Protein AF-A0A168QVB4-F1 (afdb_monomer)

Radius of gyration: 25.8 Å; Cα contacts (8 Å, |Δi|>4): 93; chains: 1; bounding box: 52×53×74 Å

pLDDT: mean 81.12, std 13.79, range [48.06, 94.88]

Structure (mmCIF, N/CA/C/O backbone):
data_AF-A0A168QVB4-F1
#
_entry.id   AF-A0A168QVB4-F1
#
loop_
_atom_site.group_PDB
_atom_site.id
_atom_site.type_symbol
_atom_site.label_atom_id
_atom_site.label_alt_id
_atom_site.label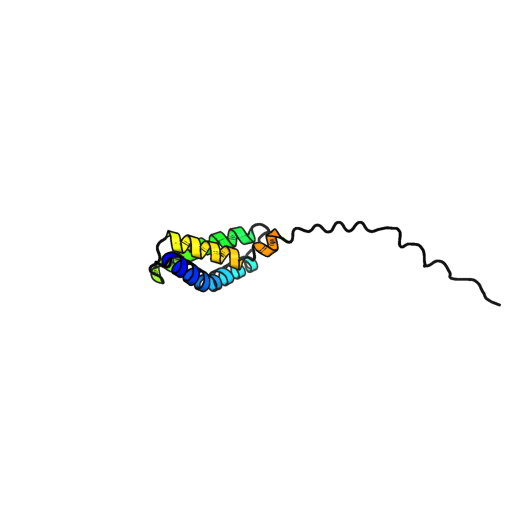_comp_id
_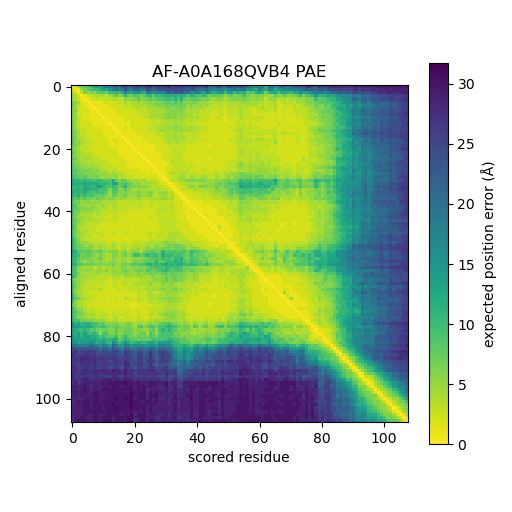atom_site.label_asym_id
_atom_site.label_entity_id
_atom_site.label_seq_id
_atom_site.pdbx_PDB_ins_code
_atom_site.Cartn_x
_atom_site.Cartn_y
_atom_si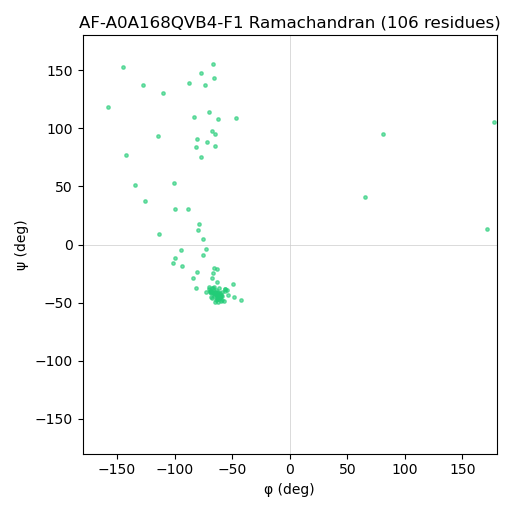te.Cartn_z
_atom_site.occupancy
_atom_site.B_iso_or_equiv
_atom_site.auth_seq_id
_atom_site.auth_comp_id
_atom_site.auth_asym_id
_atom_site.auth_atom_id
_atom_site.pdbx_PDB_model_num
ATOM 1 N N . MET A 1 1 ? -23.317 8.779 13.308 1.00 49.66 1 MET A N 1
ATOM 2 C CA . MET A 1 1 ? -22.243 7.794 13.546 1.00 49.66 1 MET A CA 1
ATOM 3 C C . MET A 1 1 ? -21.269 7.934 12.392 1.00 49.66 1 MET A C 1
ATOM 5 O O . MET A 1 1 ? -21.678 7.743 11.257 1.00 49.66 1 MET A O 1
ATOM 9 N N . VAL A 1 2 ? -20.055 8.419 12.649 1.00 57.84 2 VAL A N 1
ATOM 10 C CA . VAL A 1 2 ? -19.004 8.516 11.622 1.00 57.84 2 VAL A CA 1
ATOM 11 C C . VAL A 1 2 ? -18.492 7.098 11.370 1.00 57.84 2 VAL A C 1
ATOM 13 O O . VAL A 1 2 ? -18.352 6.343 12.329 1.00 57.84 2 VAL A O 1
ATOM 16 N N . ASN A 1 3 ? -18.272 6.720 10.110 1.00 77.06 3 ASN A N 1
ATOM 17 C CA . ASN A 1 3 ? -17.864 5.367 9.716 1.00 77.06 3 ASN A CA 1
ATOM 18 C C . ASN A 1 3 ? -16.463 5.034 10.268 1.00 77.06 3 ASN A C 1
ATOM 20 O O . ASN A 1 3 ? -15.470 5.226 9.569 1.00 77.06 3 ASN A O 1
ATOM 24 N N . GLN A 1 4 ? -16.382 4.561 11.516 1.00 82.44 4 GLN A N 1
ATOM 25 C CA . GLN A 1 4 ? -15.122 4.220 12.192 1.00 82.44 4 GLN A CA 1
ATOM 26 C C . GLN A 1 4 ? -14.285 3.246 11.357 1.00 82.44 4 GLN A C 1
ATOM 28 O O . GLN A 1 4 ? -13.120 3.525 11.100 1.00 82.44 4 GLN A O 1
ATOM 33 N N . ASN A 1 5 ? -14.919 2.224 10.779 1.00 83.31 5 ASN A N 1
ATOM 34 C CA . ASN A 1 5 ? -14.252 1.241 9.926 1.00 83.31 5 ASN A CA 1
ATOM 35 C C . ASN A 1 5 ? -13.519 1.879 8.732 1.00 83.31 5 ASN A C 1
ATOM 37 O O . ASN A 1 5 ? -12.431 1.445 8.370 1.00 83.31 5 ASN A O 1
ATOM 41 N N . LEU A 1 6 ? -14.079 2.929 8.112 1.00 86.94 6 LEU A N 1
ATOM 42 C CA . LEU A 1 6 ? -13.411 3.610 6.994 1.00 86.94 6 LEU A CA 1
ATOM 43 C C . LEU A 1 6 ? -12.186 4.398 7.461 1.00 86.94 6 LEU A C 1
ATOM 45 O O . LEU A 1 6 ? -11.168 4.408 6.770 1.00 86.94 6 LEU A O 1
ATOM 49 N N . ASN A 1 7 ? -12.268 5.034 8.630 1.00 89.25 7 ASN A N 1
ATOM 50 C CA . ASN A 1 7 ? -11.131 5.748 9.207 1.00 89.25 7 ASN A CA 1
ATOM 51 C C . ASN A 1 7 ? -9.986 4.786 9.535 1.00 89.25 7 ASN A C 1
ATOM 53 O O . ASN A 1 7 ? -8.825 5.113 9.278 1.00 89.25 7 ASN A O 1
ATOM 57 N N . ASP A 1 8 ? -10.305 3.594 10.034 1.00 88.50 8 ASP A N 1
ATOM 58 C CA . ASP A 1 8 ? -9.298 2.590 10.358 1.00 88.50 8 ASP A CA 1
ATOM 59 C C . ASP A 1 8 ? -8.642 2.025 9.089 1.00 88.50 8 ASP A C 1
ATOM 61 O O . ASP A 1 8 ? -7.416 1.911 9.026 1.00 88.50 8 ASP A O 1
ATOM 65 N N . VAL A 1 9 ? -9.426 1.777 8.030 1.00 90.50 9 VAL A N 1
ATOM 66 C CA . VAL A 1 9 ? -8.911 1.372 6.707 1.00 90.50 9 VAL A CA 1
ATOM 67 C C . VAL A 1 9 ? -7.956 2.415 6.132 1.00 90.50 9 VAL A C 1
ATOM 69 O O . VAL A 1 9 ? -6.875 2.058 5.664 1.00 90.50 9 VAL A O 1
ATOM 72 N N . LEU A 1 10 ? -8.325 3.700 6.159 1.00 91.56 10 LEU A N 1
ATOM 73 C CA . LEU A 1 10 ? -7.482 4.774 5.619 1.00 91.56 10 LEU A CA 1
ATOM 74 C C . LEU A 1 10 ? -6.205 4.971 6.445 1.00 91.56 10 LEU A C 1
ATOM 76 O O . LEU A 1 10 ? -5.123 5.162 5.879 1.00 91.56 10 LEU A O 1
ATOM 80 N N . SER A 1 11 ? -6.316 4.899 7.772 1.00 90.88 11 SER A N 1
ATOM 81 C CA . SER A 1 11 ? -5.169 5.011 8.680 1.00 90.88 11 SER A CA 1
ATOM 82 C C . SER A 1 11 ? -4.192 3.856 8.4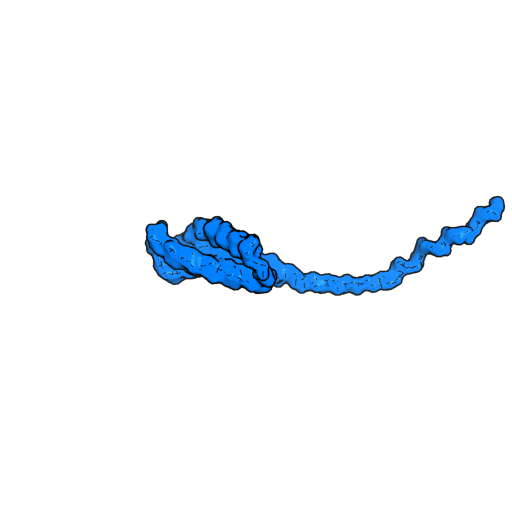58 1.00 90.88 11 SER A C 1
ATOM 84 O O . SER A 1 11 ? -2.987 4.072 8.307 1.00 90.88 11 SER A O 1
ATOM 86 N N . PHE A 1 12 ? -4.717 2.635 8.333 1.00 91.12 12 PHE A N 1
ATOM 87 C CA . PHE A 1 12 ? -3.930 1.449 8.018 1.00 91.12 12 PHE A CA 1
ATOM 88 C C . PHE A 1 12 ? -3.278 1.534 6.638 1.00 91.12 12 PHE A C 1
ATOM 90 O O . PHE A 1 12 ? -2.081 1.287 6.522 1.00 91.12 12 PHE A O 1
ATOM 97 N N . ALA A 1 13 ? -4.020 1.940 5.604 1.00 92.75 13 ALA A N 1
ATOM 98 C CA . ALA A 1 13 ? -3.489 2.097 4.251 1.00 92.75 13 ALA A CA 1
ATOM 99 C C . ALA A 1 13 ? -2.325 3.098 4.206 1.00 92.75 13 ALA A C 1
ATOM 101 O O . ALA A 1 13 ? -1.313 2.844 3.555 1.00 92.75 13 ALA A O 1
ATOM 102 N N . THR A 1 14 ? -2.439 4.210 4.939 1.00 91.62 14 THR A N 1
ATOM 103 C CA . THR A 1 14 ? -1.389 5.236 5.017 1.00 91.62 14 THR A CA 1
ATOM 104 C C . THR A 1 14 ? -0.112 4.668 5.629 1.00 91.62 14 THR A C 1
ATOM 106 O O . THR A 1 14 ? 0.956 4.789 5.029 1.00 91.62 14 THR A O 1
ATOM 109 N N . LEU A 1 15 ? -0.221 3.986 6.773 1.00 91.19 15 LEU A N 1
ATOM 110 C CA . LEU A 1 15 ? 0.910 3.318 7.419 1.00 91.19 15 LEU A CA 1
ATOM 111 C C . LEU A 1 15 ? 1.528 2.251 6.504 1.00 91.19 15 LEU A C 1
ATOM 113 O O . LEU A 1 15 ? 2.743 2.220 6.309 1.00 91.19 15 LEU A O 1
ATOM 117 N N . LEU A 1 16 ? 0.690 1.390 5.920 1.00 92.00 16 LEU A N 1
ATOM 118 C CA . LEU A 1 16 ? 1.128 0.268 5.097 1.00 92.00 16 LEU A CA 1
ATOM 119 C C . LEU A 1 16 ? 1.779 0.734 3.784 1.00 92.00 16 LEU A C 1
ATOM 121 O O . LEU A 1 16 ? 2.669 0.054 3.277 1.00 92.00 16 LEU A O 1
ATOM 125 N N . SER A 1 17 ? 1.390 1.898 3.250 1.00 92.94 17 SER A N 1
ATOM 126 C CA . SER A 1 17 ? 1.878 2.419 1.964 1.00 92.94 17 SER A CA 1
ATOM 127 C C . SER A 1 17 ? 3.402 2.500 1.873 1.00 92.94 17 SER A C 1
ATOM 129 O O . SER A 1 17 ? 3.968 2.130 0.846 1.00 92.94 17 SER A O 1
ATOM 131 N N . VAL A 1 18 ? 4.080 2.900 2.955 1.00 92.69 18 VAL A N 1
ATOM 132 C CA . VAL A 1 18 ? 5.546 3.014 2.998 1.00 92.69 18 VAL A CA 1
ATOM 133 C C . VAL A 1 18 ? 6.196 1.636 2.860 1.00 92.69 18 VAL A C 1
ATOM 135 O O . VAL A 1 18 ? 7.139 1.466 2.086 1.00 92.69 18 VAL A O 1
ATOM 138 N N . PHE A 1 19 ? 5.652 0.631 3.550 1.00 93.12 19 PHE A N 1
ATOM 139 C CA . PHE A 1 19 ? 6.133 -0.749 3.476 1.00 93.12 19 PHE A CA 1
ATOM 140 C C . PHE A 1 19 ? 5.869 -1.361 2.103 1.00 93.12 19 PHE A C 1
ATOM 142 O O . PHE A 1 19 ? 6.767 -1.951 1.503 1.00 93.12 19 PHE A O 1
ATOM 149 N N . VAL A 1 20 ? 4.655 -1.185 1.575 1.00 93.88 20 VAL A N 1
ATOM 150 C CA . VAL A 1 20 ? 4.292 -1.694 0.250 1.00 93.88 20 VAL A CA 1
ATOM 151 C C . VAL A 1 20 ? 5.178 -1.063 -0.817 1.00 93.88 20 VAL A C 1
ATOM 153 O O . VAL A 1 20 ? 5.710 -1.776 -1.663 1.00 93.88 20 VAL A O 1
ATOM 156 N N . MET A 1 21 ? 5.409 0.249 -0.748 1.00 94.06 21 MET A N 1
ATOM 157 C CA . MET A 1 21 ? 6.284 0.948 -1.682 1.00 94.06 21 MET A CA 1
ATOM 158 C C . MET A 1 21 ? 7.724 0.428 -1.618 1.00 94.06 21 MET A C 1
ATOM 160 O O . MET A 1 21 ? 8.308 0.166 -2.668 1.00 94.06 21 MET A O 1
ATOM 164 N N . ALA A 1 22 ? 8.272 0.201 -0.421 1.00 94.88 22 ALA A N 1
ATOM 165 C CA . ALA A 1 22 ? 9.608 -0.368 -0.257 1.00 94.88 22 ALA A CA 1
ATOM 166 C C . ALA A 1 22 ? 9.722 -1.772 -0.879 1.00 94.88 22 ALA A C 1
ATOM 168 O O . ALA A 1 22 ? 10.663 -2.049 -1.623 1.00 94.88 22 ALA A O 1
ATOM 169 N N . VAL A 1 23 ? 8.738 -2.646 -0.641 1.00 94.00 23 VAL A N 1
ATOM 170 C CA . VAL A 1 23 ? 8.738 -4.007 -1.202 1.00 94.00 23 VAL A CA 1
ATOM 171 C C . VAL A 1 23 ? 8.539 -3.985 -2.717 1.00 94.00 23 VAL A C 1
ATOM 173 O O . VAL A 1 23 ? 9.245 -4.685 -3.435 1.00 94.00 23 VAL A O 1
ATOM 176 N N . VAL A 1 24 ? 7.638 -3.149 -3.236 1.00 92.00 24 VAL A N 1
ATOM 177 C CA . VAL A 1 24 ? 7.438 -2.976 -4.685 1.00 92.00 24 VAL A CA 1
ATOM 178 C C . VAL A 1 24 ? 8.721 -2.494 -5.359 1.00 92.00 24 VAL A C 1
ATOM 180 O O . VAL A 1 24 ? 9.092 -3.003 -6.417 1.00 92.00 24 VAL A O 1
ATOM 183 N N . GLN A 1 25 ? 9.418 -1.529 -4.757 1.00 92.62 25 GLN A N 1
ATOM 184 C CA . GLN A 1 25 ? 10.704 -1.052 -5.260 1.00 92.62 25 GLN A CA 1
ATOM 185 C C . GLN A 1 25 ? 11.753 -2.163 -5.248 1.00 92.62 25 GLN A C 1
ATOM 187 O O . GLN A 1 25 ? 12.417 -2.356 -6.266 1.00 92.62 25 GLN A O 1
ATOM 192 N N . LEU A 1 26 ? 11.843 -2.932 -4.158 1.00 93.88 26 LEU A N 1
ATOM 193 C CA . LEU A 1 26 ? 12.736 -4.085 -4.052 1.00 93.88 26 LEU A CA 1
ATOM 194 C C . LEU A 1 26 ? 12.468 -5.105 -5.166 1.00 93.88 26 LEU A C 1
ATOM 196 O O . LEU A 1 26 ? 13.380 -5.497 -5.886 1.00 93.88 26 LEU A O 1
ATOM 200 N N . VAL A 1 27 ? 11.208 -5.478 -5.381 1.00 92.00 27 VAL A N 1
ATOM 201 C CA . VAL A 1 27 ? 10.842 -6.425 -6.441 1.00 92.00 27 VAL A CA 1
ATOM 202 C C . VAL A 1 27 ? 11.256 -5.891 -7.816 1.00 92.00 27 VAL A C 1
ATOM 204 O O . VAL A 1 27 ? 11.855 -6.622 -8.598 1.00 92.00 27 VAL A O 1
ATOM 207 N N . LYS A 1 28 ? 11.015 -4.608 -8.105 1.00 87.88 28 LYS A N 1
ATOM 208 C CA . LYS A 1 28 ? 11.382 -3.998 -9.395 1.00 87.88 28 LYS A CA 1
ATOM 209 C C . LYS A 1 28 ? 12.888 -3.989 -9.665 1.00 87.88 28 LYS A C 1
ATOM 211 O O . LYS A 1 28 ? 13.270 -4.042 -10.830 1.00 87.88 28 LYS A O 1
ATOM 216 N N . ILE A 1 29 ? 13.725 -3.871 -8.631 1.00 90.06 29 ILE A N 1
ATOM 217 C CA . ILE A 1 29 ? 15.187 -3.900 -8.799 1.00 90.06 29 ILE A CA 1
ATOM 218 C C . ILE A 1 29 ? 15.734 -5.328 -8.851 1.00 90.06 29 ILE A C 1
ATOM 220 O O . ILE A 1 29 ? 16.755 -5.562 -9.490 1.00 90.06 29 ILE A O 1
ATOM 224 N N . THR A 1 30 ? 15.070 -6.285 -8.196 1.00 93.06 30 THR A N 1
ATOM 225 C CA . THR A 1 30 ? 15.511 -7.684 -8.156 1.00 93.06 30 THR A CA 1
ATOM 226 C C . THR A 1 30 ? 15.108 -8.453 -9.410 1.00 93.06 30 THR A C 1
ATOM 228 O O . THR A 1 30 ? 15.874 -9.292 -9.880 1.00 93.06 30 THR A O 1
ATOM 231 N N . ILE A 1 31 ? 13.920 -8.190 -9.962 1.00 91.12 31 ILE A N 1
ATOM 232 C CA . ILE A 1 31 ? 13.391 -8.912 -11.121 1.00 91.12 31 ILE A CA 1
ATOM 233 C C . ILE A 1 31 ? 12.946 -7.963 -12.235 1.00 91.12 31 ILE A C 1
ATOM 235 O O . ILE A 1 31 ? 12.286 -6.951 -12.008 1.00 91.12 31 ILE A O 1
ATOM 239 N N . ASN A 1 32 ? 13.280 -8.322 -13.476 1.00 85.88 32 ASN A N 1
ATOM 240 C CA . ASN A 1 32 ? 12.993 -7.504 -14.651 1.00 85.88 32 ASN A CA 1
ATOM 241 C C . ASN A 1 32 ? 11.531 -7.703 -15.102 1.00 85.88 32 ASN A C 1
ATOM 243 O O . ASN A 1 32 ? 11.236 -8.535 -15.960 1.00 85.88 32 ASN A O 1
ATOM 247 N N . LEU A 1 33 ? 10.601 -6.974 -14.477 1.00 83.25 33 LEU A N 1
ATOM 248 C CA . LEU A 1 33 ? 9.162 -7.087 -14.739 1.00 83.25 33 LEU A CA 1
ATOM 249 C C . LEU A 1 33 ? 8.696 -6.173 -15.888 1.00 83.25 33 LEU A C 1
ATOM 251 O O . LEU A 1 33 ? 9.077 -4.999 -15.941 1.00 83.25 33 LEU A O 1
ATOM 255 N N . PRO A 1 34 ? 7.808 -6.650 -16.780 1.00 82.38 34 PRO A N 1
ATOM 256 C CA . PRO A 1 34 ? 7.193 -5.803 -17.789 1.00 82.38 34 PRO A CA 1
ATOM 257 C C . PRO A 1 34 ? 6.277 -4.751 -17.146 1.00 82.38 34 PRO A C 1
ATOM 259 O O . PRO A 1 34 ? 5.580 -4.987 -16.160 1.00 82.38 34 PRO A O 1
ATOM 262 N N . LYS A 1 35 ? 6.268 -3.551 -17.732 1.00 78.81 35 LYS A N 1
ATOM 263 C CA . LYS A 1 35 ? 5.677 -2.336 -17.138 1.00 78.81 35 LYS A CA 1
ATOM 264 C C . LYS A 1 35 ? 4.160 -2.417 -16.907 1.00 78.81 35 LYS A C 1
ATOM 266 O O . LYS A 1 35 ? 3.622 -1.674 -16.098 1.00 78.81 35 LYS A O 1
ATOM 271 N N . ASN A 1 36 ? 3.481 -3.320 -17.610 1.00 82.19 36 ASN A N 1
ATOM 272 C CA . ASN A 1 36 ? 2.036 -3.537 -17.550 1.00 82.19 36 ASN A CA 1
ATOM 273 C C . ASN A 1 36 ? 1.580 -4.386 -16.350 1.00 82.19 36 ASN A C 1
ATOM 275 O O . ASN A 1 36 ? 0.431 -4.251 -15.942 1.00 82.19 36 ASN A O 1
ATOM 279 N N . ILE A 1 37 ? 2.448 -5.230 -15.776 1.00 87.25 37 ILE A N 1
ATOM 280 C CA . ILE A 1 37 ? 2.098 -6.081 -14.624 1.00 87.25 37 ILE A CA 1
ATOM 281 C C . ILE A 1 37 ? 2.570 -5.513 -13.286 1.00 87.25 37 ILE A C 1
ATOM 283 O O . ILE A 1 37 ? 2.128 -5.986 -12.244 1.00 87.25 37 ILE A O 1
ATOM 287 N N . ILE A 1 38 ? 3.421 -4.479 -13.301 1.00 87.81 38 ILE A N 1
ATOM 288 C CA . ILE A 1 38 ? 3.889 -3.785 -12.088 1.00 87.81 38 ILE A CA 1
ATOM 289 C C . ILE A 1 38 ? 2.731 -3.423 -11.142 1.00 87.81 38 ILE A C 1
ATOM 291 O O . ILE A 1 38 ? 2.854 -3.698 -9.948 1.00 87.81 38 ILE A O 1
ATOM 295 N N . PRO A 1 39 ? 1.595 -2.877 -11.616 1.00 88.81 39 PRO A N 1
ATOM 296 C CA . PRO A 1 39 ? 0.514 -2.527 -10.708 1.00 88.81 39 PRO A CA 1
ATOM 297 C C . PRO A 1 39 ? -0.202 -3.739 -10.114 1.00 88.81 39 PRO A C 1
ATOM 299 O O . PRO A 1 39 ? -0.552 -3.729 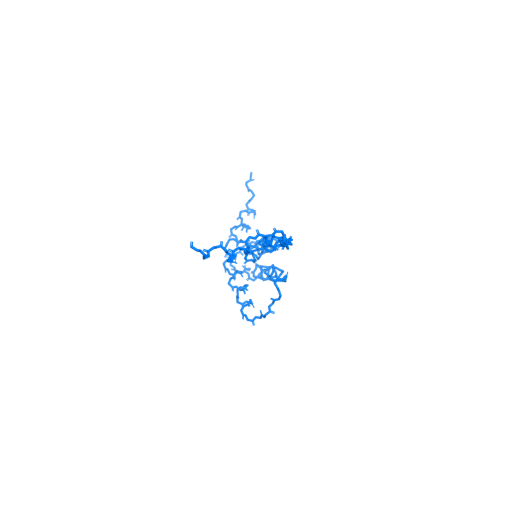-8.938 1.00 88.81 39 PRO A O 1
ATOM 302 N N . LEU A 1 40 ? -0.366 -4.812 -10.895 1.00 90.75 40 LEU A N 1
ATOM 303 C CA . LEU A 1 40 ? -0.946 -6.062 -10.404 1.00 90.75 40 LEU A CA 1
ATOM 304 C C . LEU A 1 40 ? -0.072 -6.678 -9.303 1.00 90.75 40 LEU A C 1
ATOM 306 O O . LEU A 1 40 ? -0.580 -7.126 -8.277 1.00 90.75 40 LEU A O 1
ATOM 310 N N . VAL A 1 41 ? 1.248 -6.643 -9.494 1.00 90.94 41 VAL A N 1
ATOM 311 C CA . VAL A 1 41 ? 2.223 -7.073 -8.486 1.00 90.94 41 VAL A CA 1
ATOM 312 C C . VAL A 1 41 ? 2.122 -6.203 -7.229 1.00 90.94 41 VAL A C 1
ATOM 314 O O . VAL A 1 41 ? 2.128 -6.740 -6.126 1.00 90.94 41 VAL A O 1
ATOM 317 N N . GLY A 1 42 ? 1.943 -4.886 -7.370 1.00 91.50 42 GLY A N 1
ATOM 318 C CA . GLY A 1 42 ? 1.717 -3.990 -6.232 1.00 91.50 42 GLY A CA 1
ATOM 319 C C . GLY A 1 42 ? 0.468 -4.321 -5.423 1.00 91.50 42 GLY A C 1
ATOM 320 O O . GLY A 1 42 ? 0.532 -4.333 -4.197 1.00 91.50 42 GLY A O 1
ATOM 321 N N . VAL A 1 43 ? -0.646 -4.649 -6.084 1.00 93.00 43 VAL A N 1
ATOM 322 C CA . VAL A 1 43 ? -1.879 -5.088 -5.407 1.00 93.00 43 VAL A CA 1
ATOM 323 C C . VAL A 1 43 ? -1.659 -6.387 -4.645 1.00 93.00 43 VAL A C 1
ATOM 325 O O 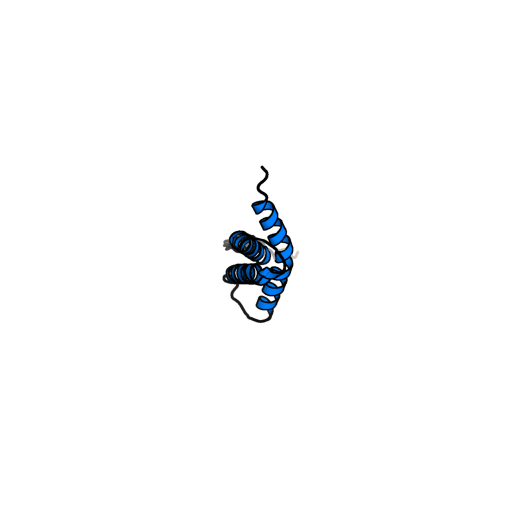. VAL A 1 43 ? -2.044 -6.484 -3.483 1.00 93.00 43 VAL A O 1
ATOM 328 N N . LEU A 1 44 ? -1.019 -7.373 -5.277 1.00 94.69 44 LEU A N 1
ATOM 329 C CA . LEU A 1 44 ? -0.716 -8.654 -4.639 1.00 94.69 44 LEU A CA 1
ATOM 330 C C . LEU A 1 44 ? 0.173 -8.466 -3.408 1.00 94.69 44 LEU A C 1
ATOM 332 O O . LEU A 1 44 ? -0.139 -8.995 -2.345 1.00 94.69 44 LEU A O 1
ATOM 336 N N . ILE A 1 45 ? 1.234 -7.664 -3.524 1.00 94.19 45 ILE A N 1
ATOM 337 C CA . ILE A 1 45 ? 2.107 -7.318 -2.396 1.00 94.19 45 ILE A CA 1
ATOM 338 C C . ILE A 1 45 ? 1.308 -6.605 -1.297 1.00 94.19 45 ILE A C 1
ATOM 340 O O . ILE A 1 45 ? 1.437 -6.955 -0.127 1.00 94.19 45 ILE A O 1
ATOM 344 N N . GLY A 1 46 ? 0.457 -5.646 -1.666 1.00 94.12 46 GLY A N 1
ATOM 345 C CA . GLY A 1 46 ? -0.405 -4.915 -0.740 1.00 94.12 46 GLY A CA 1
ATOM 346 C C . GLY A 1 46 ? -1.361 -5.817 0.040 1.00 94.12 46 GLY A C 1
ATOM 347 O O . GLY A 1 46 ? -1.463 -5.690 1.259 1.00 94.12 46 GLY A O 1
ATOM 348 N N . LEU A 1 47 ? -2.009 -6.775 -0.630 1.00 94.06 47 LEU A N 1
ATOM 349 C CA . LEU A 1 47 ? -2.870 -7.768 0.020 1.00 94.06 47 LEU A CA 1
ATOM 350 C C . LEU A 1 47 ? -2.085 -8.677 0.971 1.00 94.06 47 LEU A C 1
ATOM 352 O O . LEU A 1 47 ? -2.515 -8.897 2.103 1.00 94.06 47 LEU A O 1
ATOM 356 N N . LEU A 1 48 ? -0.947 -9.208 0.517 1.00 94.50 48 LEU A N 1
ATOM 357 C CA . LEU A 1 48 ? -0.125 -10.119 1.313 1.00 94.50 48 LEU A CA 1
ATOM 358 C C . LEU A 1 48 ? 0.402 -9.425 2.571 1.00 94.50 48 LEU A C 1
ATOM 360 O O . LEU A 1 48 ? 0.252 -9.956 3.668 1.00 94.50 48 LEU A O 1
ATOM 364 N N . LEU A 1 49 ? 0.936 -8.209 2.431 1.00 92.94 49 LEU A N 1
ATOM 365 C CA . LEU A 1 49 ? 1.387 -7.412 3.570 1.00 92.94 49 LEU A CA 1
ATOM 366 C C . LEU A 1 49 ? 0.225 -7.026 4.490 1.00 92.94 49 LEU A C 1
ATOM 368 O O . LEU A 1 49 ? 0.360 -7.136 5.705 1.00 92.94 49 LEU A O 1
ATOM 372 N N . GLY A 1 50 ? -0.933 -6.649 3.940 1.00 91.56 50 GLY A N 1
ATOM 373 C CA . GLY A 1 50 ? -2.126 -6.346 4.733 1.00 91.56 50 GLY A CA 1
ATOM 374 C C . GLY A 1 50 ? -2.545 -7.509 5.642 1.00 91.56 50 GLY A C 1
ATOM 375 O O . GLY A 1 50 ? -2.878 -7.298 6.811 1.00 91.56 50 GLY A O 1
ATOM 376 N N . LEU A 1 51 ? -2.458 -8.743 5.136 1.00 90.69 51 LEU A N 1
ATOM 377 C CA . LEU A 1 51 ? -2.712 -9.962 5.909 1.00 90.69 51 LEU A CA 1
ATOM 378 C C . LEU A 1 51 ? -1.585 -10.277 6.906 1.00 90.69 51 LEU A C 1
ATOM 380 O O . LEU A 1 51 ? -1.867 -10.646 8.045 1.00 90.69 51 LEU A O 1
ATOM 384 N N . SER A 1 52 ? -0.316 -10.097 6.524 1.00 89.94 52 SER A N 1
ATOM 385 C CA . SER A 1 52 ? 0.835 -10.337 7.409 1.00 89.94 52 SER A CA 1
ATOM 386 C C . SER A 1 52 ? 0.909 -9.376 8.600 1.00 89.94 52 SER A C 1
ATOM 388 O O . SER A 1 52 ? 1.533 -9.707 9.604 1.00 89.94 52 SER A O 1
ATOM 390 N N . PHE A 1 53 ? 0.243 -8.220 8.536 1.00 85.69 53 PHE A N 1
ATOM 391 C CA . PHE A 1 53 ? 0.158 -7.246 9.632 1.00 85.69 53 PHE A CA 1
ATOM 392 C C . PHE A 1 53 ? -0.876 -7.604 10.721 1.00 85.69 53 PHE A C 1
ATOM 394 O O . PHE A 1 53 ? -1.180 -6.772 11.581 1.00 85.69 53 PHE A O 1
ATOM 401 N N . TYR A 1 54 ? -1.396 -8.841 10.728 1.00 80.88 54 TYR A N 1
ATOM 402 C CA . TYR A 1 54 ? -2.245 -9.385 11.800 1.00 80.88 54 TYR A CA 1
ATOM 403 C C . TYR A 1 54 ? -1.772 -9.049 13.227 1.00 80.88 54 TYR A C 1
ATOM 405 O O . TYR A 1 54 ? -2.590 -8.540 13.985 1.00 80.88 54 TYR A O 1
ATOM 413 N N . PRO A 1 55 ? -0.485 -9.222 13.599 1.00 84.69 55 PRO A N 1
ATOM 414 C CA . PRO A 1 55 ? -0.05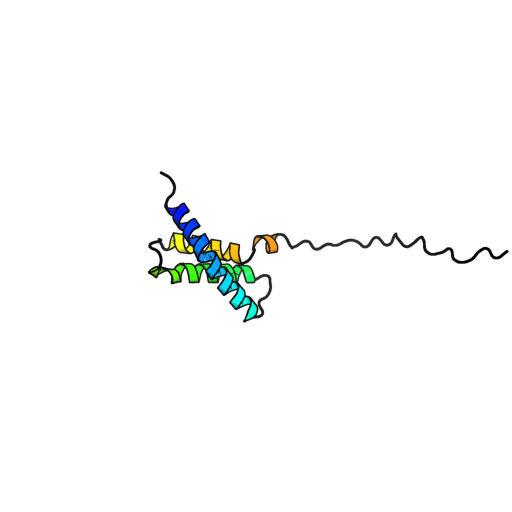0 -8.985 14.977 1.00 84.69 55 PRO A CA 1
ATOM 415 C C . PRO A 1 55 ? 0.073 -7.503 15.369 1.00 84.69 55 PRO A C 1
ATOM 417 O O . PRO A 1 55 ? 0.294 -7.216 16.539 1.00 84.69 55 PRO A O 1
ATOM 420 N N . PHE A 1 56 ? -0.026 -6.560 14.424 1.00 81.62 56 PHE A N 1
ATOM 421 C CA . PHE A 1 56 ? 0.209 -5.131 14.688 1.00 81.62 56 PHE A CA 1
ATOM 422 C C . PHE A 1 56 ? -1.069 -4.302 14.845 1.00 81.62 56 PHE A C 1
ATOM 424 O O . PHE A 1 56 ? -1.002 -3.160 15.287 1.00 81.62 56 PHE A O 1
ATOM 431 N N . THR A 1 57 ? -2.221 -4.824 14.428 1.00 83.31 57 THR A N 1
ATOM 432 C CA . THR A 1 57 ? -3.490 -4.078 14.375 1.00 83.31 57 THR A CA 1
ATOM 433 C C . THR A 1 57 ? -4.653 -5.008 14.704 1.00 83.31 57 THR A C 1
ATOM 435 O O . THR A 1 57 ? -4.554 -6.192 14.413 1.00 83.31 57 THR A O 1
ATOM 438 N N . ASP A 1 58 ? -5.764 -4.491 15.237 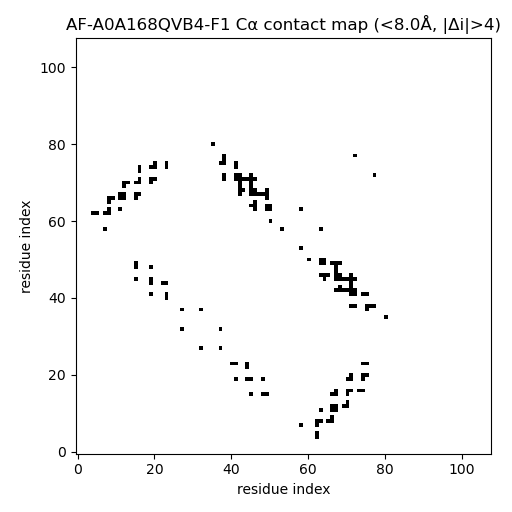1.00 82.44 58 ASP A N 1
ATOM 439 C CA . ASP A 1 58 ? -6.993 -5.257 15.551 1.00 82.44 58 ASP A CA 1
ATOM 440 C C . ASP A 1 58 ? -8.084 -5.110 14.469 1.00 82.44 58 ASP A C 1
ATOM 442 O O . ASP A 1 58 ? -9.283 -5.153 14.731 1.00 82.44 58 ASP A O 1
ATOM 446 N N . LEU A 1 59 ? -7.673 -4.914 13.214 1.00 85.81 59 LEU A N 1
ATOM 447 C CA . LEU A 1 59 ? -8.593 -4.740 12.087 1.00 85.81 59 LEU A CA 1
ATOM 448 C C . LEU A 1 59 ? -9.203 -6.067 11.630 1.00 85.81 59 LEU A C 1
ATOM 450 O O . LEU A 1 59 ? -8.527 -7.106 11.639 1.00 85.81 59 LEU A O 1
ATOM 454 N N . GLN A 1 60 ? -10.442 -6.035 11.137 1.00 87.75 60 GLN A N 1
ATOM 455 C CA . GLN A 1 60 ? -11.048 -7.182 10.471 1.00 87.75 60 GLN A CA 1
ATOM 456 C C . GLN A 1 60 ? -10.331 -7.475 9.151 1.00 87.75 60 GLN A C 1
ATOM 458 O O . GLN A 1 60 ? -9.734 -6.612 8.503 1.00 87.75 60 GLN A O 1
ATOM 463 N N . THR A 1 61 ? -10.418 -8.726 8.703 1.00 86.38 61 THR A N 1
ATOM 464 C CA . THR A 1 61 ? -9.763 -9.186 7.473 1.00 86.38 61 THR A CA 1
ATOM 465 C C . THR A 1 61 ? -10.167 -8.359 6.251 1.00 86.38 61 THR A C 1
ATOM 467 O O . THR A 1 61 ? -9.323 -8.042 5.418 1.00 86.38 61 THR A O 1
ATOM 470 N N . VAL A 1 62 ? -11.439 -7.960 6.162 1.00 88.50 62 VAL A N 1
ATOM 471 C CA . VAL A 1 62 ? -11.964 -7.152 5.051 1.00 88.50 62 VAL A CA 1
ATOM 472 C C . VAL A 1 62 ? -11.272 -5.788 4.985 1.00 88.50 62 VAL A C 1
ATOM 474 O O . VAL A 1 62 ? -10.830 -5.371 3.917 1.00 88.50 62 VAL A O 1
ATOM 477 N N . GLU A 1 63 ? -11.108 -5.119 6.123 1.00 88.94 63 GLU A N 1
ATOM 478 C CA . GLU A 1 63 ? -10.500 -3.787 6.219 1.00 88.94 63 GLU A CA 1
ATOM 479 C C . GLU A 1 63 ? -9.014 -3.819 5.850 1.00 88.94 63 GLU A C 1
ATOM 481 O O . GLU A 1 63 ? -8.521 -2.937 5.148 1.00 88.94 63 GLU A O 1
ATOM 486 N N . ARG A 1 64 ? -8.312 -4.890 6.232 1.00 89.50 64 ARG A N 1
ATOM 487 C CA . ARG A 1 64 ? -6.901 -5.104 5.879 1.00 89.50 64 ARG A CA 1
ATOM 488 C C . ARG A 1 64 ? -6.697 -5.342 4.394 1.00 89.50 64 ARG A C 1
ATOM 490 O O . ARG A 1 64 ? -5.739 -4.828 3.823 1.00 89.50 64 ARG A O 1
ATOM 497 N N . LEU A 1 65 ? -7.581 -6.124 3.776 1.00 92.06 65 LEU A N 1
ATOM 498 C CA . LEU A 1 65 ? -7.527 -6.397 2.342 1.00 92.06 65 LEU A CA 1
ATOM 499 C C . LEU A 1 65 ? -7.786 -5.123 1.539 1.00 92.06 65 LEU A C 1
ATOM 501 O O . LEU A 1 65 ? -7.042 -4.835 0.603 1.00 92.06 65 LEU A O 1
ATOM 505 N N . TRP A 1 66 ? -8.785 -4.330 1.940 1.00 92.31 66 TRP A N 1
ATOM 506 C CA . TRP A 1 66 ? -9.058 -3.038 1.313 1.00 92.31 66 TRP A CA 1
ATOM 507 C C . TRP A 1 66 ? -7.921 -2.044 1.529 1.00 92.31 66 TRP A C 1
ATOM 509 O O . TRP A 1 66 ? -7.426 -1.474 0.560 1.00 92.31 66 TRP A O 1
ATOM 519 N N . GLY A 1 67 ? -7.455 -1.871 2.766 1.00 92.69 67 GLY A N 1
ATOM 520 C CA . GLY A 1 67 ? -6.359 -0.953 3.071 1.00 92.69 67 GLY A CA 1
ATOM 521 C C . GLY A 1 67 ? -5.058 -1.349 2.370 1.00 92.69 67 GLY A C 1
ATOM 522 O O . GLY A 1 67 ? -4.385 -0.501 1.788 1.00 92.69 67 GLY A O 1
ATOM 523 N N . GLY A 1 68 ? -4.748 -2.646 2.338 1.00 92.81 68 GLY A N 1
ATOM 524 C CA . GLY A 1 68 ? -3.579 -3.186 1.651 1.00 92.81 68 GLY A CA 1
ATOM 525 C C . GLY A 1 68 ? -3.658 -3.075 0.132 1.00 92.81 68 GLY A C 1
ATOM 526 O O . GLY A 1 68 ? -2.705 -2.628 -0.506 1.00 92.81 68 GLY A O 1
ATOM 527 N N . GLY A 1 69 ? -4.804 -3.413 -0.461 1.00 93.38 69 GLY A N 1
ATOM 528 C CA . GLY A 1 69 ? -5.028 -3.273 -1.899 1.00 93.38 69 GLY A CA 1
ATOM 529 C C . GLY A 1 69 ? -4.925 -1.819 -2.363 1.00 93.38 69 GLY A C 1
ATOM 530 O O . GLY A 1 69 ? -4.237 -1.534 -3.343 1.00 93.38 69 GLY A O 1
ATOM 531 N N . LEU A 1 70 ? -5.534 -0.887 -1.623 1.00 92.75 70 LEU A N 1
ATOM 532 C CA . LEU A 1 70 ? -5.461 0.546 -1.917 1.00 92.75 70 LEU A CA 1
ATOM 533 C C . LEU A 1 70 ? -4.031 1.084 -1.779 1.00 92.75 70 LEU A C 1
ATOM 535 O O . LEU A 1 70 ? -3.567 1.793 -2.672 1.00 92.75 70 LEU A O 1
ATOM 539 N N . ALA A 1 71 ? -3.307 0.682 -0.730 1.00 93.38 71 ALA A N 1
ATOM 540 C CA . ALA A 1 71 ? -1.900 1.031 -0.544 1.00 93.38 71 ALA A CA 1
ATOM 541 C C . ALA A 1 71 ? -1.003 0.499 -1.683 1.00 93.38 71 ALA A C 1
ATOM 543 O O . ALA A 1 71 ? -0.084 1.184 -2.132 1.00 93.38 71 ALA A O 1
ATOM 544 N N . GLY A 1 72 ? -1.278 -0.706 -2.195 1.00 91.81 72 GLY A N 1
ATOM 545 C CA . GLY A 1 72 ? -0.556 -1.286 -3.334 1.00 91.81 72 GLY A CA 1
ATOM 546 C C . GLY A 1 72 ? -0.821 -0.582 -4.662 1.00 91.81 72 GLY A C 1
ATOM 547 O O . GLY A 1 72 ? 0.107 -0.337 -5.442 1.00 91.81 72 GLY A O 1
ATOM 548 N N . LEU A 1 73 ? -2.072 -0.193 -4.908 1.00 92.06 73 LEU A N 1
ATOM 549 C CA . LEU A 1 73 ? -2.440 0.607 -6.078 1.00 92.06 73 LEU A CA 1
ATOM 550 C C . LEU A 1 73 ? -1.810 2.002 -6.031 1.00 92.06 73 LEU A C 1
ATOM 552 O O . LEU A 1 73 ? -1.309 2.479 -7.052 1.00 92.06 73 LEU A O 1
ATOM 556 N N . SER A 1 74 ? -1.787 2.642 -4.858 1.00 90.12 74 SER A N 1
ATOM 557 C CA . SER A 1 74 ? -1.158 3.955 -4.699 1.00 90.12 74 SER A CA 1
ATOM 558 C C . SER A 1 74 ? 0.361 3.880 -4.852 1.00 90.12 74 SER A C 1
ATOM 560 O O . SER A 1 74 ? 0.945 4.735 -5.511 1.00 90.12 74 SER A O 1
ATOM 562 N N . ALA A 1 75 ? 1.002 2.835 -4.317 1.00 89.50 75 ALA A N 1
ATOM 563 C CA . ALA A 1 75 ? 2.455 2.660 -4.379 1.00 89.50 75 ALA A CA 1
ATOM 564 C C . ALA A 1 75 ? 2.991 2.423 -5.802 1.00 89.50 75 ALA A C 1
ATOM 566 O O . ALA A 1 75 ? 4.158 2.694 -6.082 1.00 89.50 75 ALA A O 1
ATOM 567 N N . THR A 1 76 ? 2.160 1.904 -6.708 1.00 87.94 76 THR A N 1
ATOM 568 C CA . THR A 1 76 ? 2.564 1.598 -8.090 1.00 87.94 76 THR A CA 1
ATOM 569 C C . THR A 1 76 ? 2.262 2.706 -9.094 1.00 87.94 76 THR A C 1
ATOM 571 O O . THR A 1 76 ? 2.669 2.580 -10.249 1.00 87.94 76 THR A O 1
ATOM 574 N N . GLY A 1 77 ? 1.594 3.790 -8.680 1.00 82.62 77 GLY A N 1
ATOM 575 C CA . GLY A 1 77 ? 1.287 4.917 -9.563 1.00 82.62 77 GLY A CA 1
ATOM 576 C C . GLY A 1 77 ? 0.333 4.539 -10.699 1.00 82.62 77 GLY A C 1
ATOM 577 O O . GLY A 1 77 ? 0.532 4.961 -11.837 1.00 82.62 77 GLY A O 1
ATOM 578 N N . LEU A 1 78 ? -0.698 3.725 -10.407 1.00 82.38 78 LEU A N 1
ATOM 579 C CA . LEU A 1 78 ? -1.654 3.196 -11.399 1.00 82.38 78 LEU A CA 1
ATOM 580 C C . LEU A 1 78 ? -2.223 4.288 -12.326 1.00 82.38 78 LEU A C 1
ATOM 582 O O . LEU A 1 78 ? -2.467 4.044 -13.508 1.00 82.38 78 LEU A O 1
ATOM 586 N N . PHE A 1 79 ? -2.408 5.496 -11.787 1.00 78.75 79 PHE A N 1
ATOM 587 C CA . PHE A 1 79 ? -2.902 6.652 -12.525 1.00 78.75 79 PHE A CA 1
ATOM 588 C C . PHE A 1 79 ? -1.962 7.040 -13.677 1.00 78.75 79 PHE A C 1
ATOM 590 O O . PHE A 1 79 ? -2.424 7.235 -14.797 1.00 78.75 79 PHE A O 1
ATOM 597 N N . GLU A 1 80 ? -0.647 7.064 -13.466 1.00 75.81 80 GLU A N 1
ATOM 598 C CA . GLU A 1 80 ? 0.310 7.398 -14.526 1.00 75.81 80 GLU A CA 1
ATOM 599 C C . GLU A 1 80 ? 0.260 6.365 -15.650 1.00 75.81 80 GLU A C 1
ATOM 601 O O . GLU A 1 80 ? 0.210 6.724 -16.824 1.00 75.81 80 GLU A O 1
ATOM 606 N N . LEU A 1 81 ? 0.198 5.076 -15.308 1.00 73.56 81 LEU A N 1
ATOM 607 C CA . LEU A 1 81 ? 0.148 4.010 -16.306 1.00 73.56 81 LEU A CA 1
ATOM 608 C C . LEU A 1 81 ? -1.150 4.038 -17.127 1.00 73.56 81 LEU A C 1
ATOM 610 O O . LEU A 1 81 ? -1.118 3.779 -18.331 1.00 73.56 81 LEU A O 1
ATOM 614 N N . ALA A 1 82 ? -2.277 4.376 -16.498 1.00 69.69 82 ALA A N 1
ATOM 615 C CA . ALA A 1 82 ? -3.563 4.499 -17.178 1.00 69.69 82 ALA A CA 1
ATOM 616 C C . ALA A 1 82 ? -3.592 5.679 -18.167 1.00 69.69 82 ALA A C 1
ATOM 618 O O . ALA A 1 82 ? -4.164 5.559 -19.252 1.00 69.69 82 ALA A O 1
ATOM 619 N N . PHE A 1 83 ? -2.950 6.803 -17.829 1.00 69.44 83 PHE A N 1
ATOM 620 C CA . PHE A 1 83 ? -2.985 8.020 -18.647 1.00 69.44 83 PHE A CA 1
ATOM 621 C C . PHE A 1 83 ? -1.819 8.153 -19.643 1.00 69.44 83 PHE A C 1
ATOM 623 O O . PHE A 1 83 ? -1.950 8.869 -20.637 1.00 69.44 83 PHE A O 1
ATOM 630 N N . ASN A 1 84 ? -0.707 7.429 -19.465 1.00 64.88 84 ASN A N 1
ATOM 631 C CA . ASN A 1 84 ? 0.490 7.544 -20.313 1.00 64.88 84 ASN A CA 1
ATOM 632 C C . ASN A 1 84 ? 0.394 6.813 -21.675 1.00 64.88 84 ASN A C 1
ATOM 634 O O . ASN A 1 84 ? 1.396 6.578 -22.347 1.00 64.88 84 ASN A O 1
ATOM 638 N N . LYS A 1 85 ? -0.813 6.461 -22.137 1.00 61.59 85 LYS A N 1
ATOM 639 C CA . LYS A 1 85 ? -1.041 5.786 -23.430 1.00 61.59 85 LYS A CA 1
ATOM 640 C C . LYS A 1 85 ? -1.229 6.763 -24.602 1.00 61.59 85 LY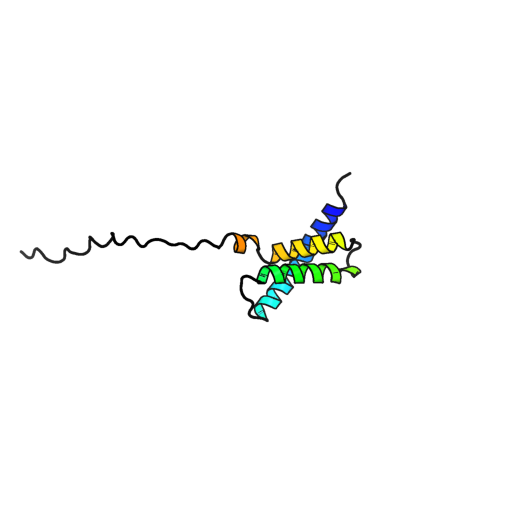S A C 1
ATOM 642 O O . LYS A 1 85 ? -1.934 6.452 -25.562 1.00 61.59 85 LYS A O 1
ATOM 647 N N . ARG A 1 86 ? -0.604 7.946 -24.559 1.00 60.03 86 ARG A N 1
ATOM 648 C CA . ARG A 1 86 ? -0.572 8.867 -25.708 1.00 60.03 86 ARG A CA 1
ATOM 649 C C . ARG A 1 86 ? 0.510 8.426 -26.695 1.00 60.03 86 ARG A C 1
ATOM 651 O O . ARG A 1 86 ? 1.660 8.839 -26.615 1.00 60.03 86 ARG A O 1
ATOM 658 N N . SER A 1 87 ? 0.108 7.591 -27.651 1.00 56.66 87 SER A N 1
ATOM 659 C CA . SER A 1 87 ? 0.793 7.460 -28.939 1.00 56.66 87 SER A CA 1
ATOM 660 C C . SER A 1 87 ? 0.647 8.797 -29.668 1.00 56.66 87 SER A C 1
ATOM 662 O O . SER A 1 87 ? -0.391 9.099 -30.252 1.00 56.66 87 SER A O 1
ATOM 664 N N . GLY A 1 88 ? 1.659 9.652 -29.537 1.00 54.81 88 GLY A N 1
ATOM 665 C CA . GLY A 1 88 ? 1.775 10.862 -30.336 1.00 54.81 88 GLY A CA 1
ATOM 666 C C . GLY A 1 88 ? 2.140 10.483 -31.765 1.00 54.81 88 GLY A C 1
ATOM 667 O O . GLY A 1 88 ? 3.317 10.431 -32.099 1.00 54.81 88 GLY A O 1
ATOM 668 N N . ASN A 1 89 ? 1.142 10.225 -32.608 1.00 60.97 89 ASN A N 1
ATOM 669 C CA . ASN A 1 89 ? 1.319 10.311 -34.053 1.00 60.97 89 ASN A CA 1
ATOM 670 C C . ASN A 1 89 ? 1.297 11.794 -34.432 1.00 60.97 89 ASN A C 1
ATOM 672 O O . ASN A 1 89 ? 0.306 12.305 -34.951 1.00 60.97 89 ASN A O 1
ATOM 676 N N . SER A 1 90 ? 2.387 12.505 -34.142 1.00 61.22 90 SER A N 1
ATOM 677 C CA . SER A 1 90 ? 2.672 13.753 -34.840 1.00 61.22 90 SER A CA 1
ATOM 678 C C . SER A 1 90 ? 2.983 13.352 -36.276 1.00 61.22 90 SER A C 1
ATOM 680 O O . SER A 1 90 ? 4.082 12.901 -36.590 1.00 61.22 90 SER A O 1
ATOM 682 N N . ILE A 1 91 ? 1.980 13.454 -37.141 1.00 63.16 91 ILE A N 1
ATOM 683 C CA . ILE A 1 91 ? 2.198 13.578 -38.577 1.00 63.16 91 ILE A CA 1
ATOM 684 C C . ILE A 1 91 ? 3.282 14.645 -38.778 1.00 63.16 91 ILE A C 1
ATOM 686 O O . ILE A 1 91 ? 3.077 15.821 -38.483 1.00 63.16 91 ILE A O 1
ATOM 690 N N . VAL A 1 92 ? 4.476 14.220 -39.194 1.00 64.31 92 VAL A N 1
ATOM 691 C CA . VAL A 1 92 ? 5.514 15.134 -39.669 1.00 64.31 92 VAL A CA 1
ATOM 692 C C . VAL A 1 92 ? 4.924 15.797 -40.901 1.00 64.31 92 VAL A C 1
ATOM 694 O O . VAL A 1 92 ? 4.740 15.127 -41.913 1.00 64.31 92 VAL A O 1
ATOM 697 N N . ASN A 1 93 ? 4.575 17.079 -40.800 1.00 64.75 93 ASN A N 1
ATOM 698 C CA . ASN A 1 93 ? 4.142 17.850 -41.954 1.00 64.75 93 ASN A CA 1
ATOM 699 C C . ASN A 1 93 ? 5.373 18.075 -42.857 1.00 64.75 93 ASN A C 1
ATOM 701 O O . ASN A 1 93 ? 6.314 18.737 -42.411 1.00 64.75 93 ASN A O 1
ATOM 705 N N . PRO A 1 94 ? 5.430 17.515 -44.080 1.00 62.66 94 PRO A N 1
ATOM 706 C CA . PRO A 1 94 ? 6.580 17.685 -44.966 1.00 62.66 94 PRO A CA 1
ATOM 707 C C . PRO A 1 94 ? 6.689 19.094 -45.574 1.00 62.66 94 PRO A C 1
ATOM 709 O O . PRO A 1 94 ? 7.691 19.373 -46.226 1.00 62.66 94 PRO A O 1
ATOM 712 N N . ASP A 1 95 ? 5.726 19.986 -45.321 1.00 62.09 95 ASP A N 1
ATOM 713 C CA . ASP A 1 95 ? 5.645 21.325 -45.929 1.00 62.09 95 ASP A CA 1
ATOM 714 C C . ASP A 1 95 ? 6.628 22.374 -45.384 1.00 62.09 95 ASP A C 1
ATOM 716 O O . ASP A 1 95 ? 6.596 23.524 -45.805 1.00 62.09 95 ASP A O 1
ATOM 720 N N . ASN A 1 96 ? 7.552 22.012 -44.490 1.00 61.38 96 ASN A N 1
ATOM 721 C CA . ASN A 1 96 ? 8.641 22.917 -44.100 1.00 61.38 96 ASN A CA 1
ATOM 722 C C . ASN A 1 96 ? 9.951 22.563 -44.822 1.00 61.38 96 ASN A C 1
ATOM 724 O O . ASN A 1 96 ? 10.983 22.324 -44.190 1.00 61.38 96 ASN A O 1
ATOM 728 N N . ARG A 1 97 ? 9.881 22.467 -46.156 1.00 61.81 97 ARG A N 1
ATOM 729 C CA . ARG A 1 97 ? 11.039 22.313 -47.051 1.00 61.81 97 ARG A CA 1
ATOM 730 C C . ARG A 1 97 ? 11.296 23.510 -47.966 1.00 61.81 97 ARG A C 1
ATOM 732 O O . ARG A 1 97 ? 12.201 23.410 -48.779 1.00 61.81 97 ARG A O 1
ATOM 739 N N . ASP A 1 98 ? 10.625 24.644 -47.793 1.00 61.12 98 ASP A N 1
ATOM 740 C CA . ASP A 1 98 ? 10.848 25.803 -48.666 1.00 61.12 98 ASP A CA 1
ATOM 741 C C . ASP A 1 98 ? 11.452 26.971 -47.888 1.00 61.12 98 ASP A C 1
ATOM 743 O O . ASP A 1 98 ? 10.761 27.776 -47.268 1.00 61.12 98 ASP A O 1
ATOM 747 N N . GLY A 1 99 ? 12.782 27.061 -47.905 1.00 56.41 99 GLY A N 1
ATOM 748 C CA . GLY A 1 99 ? 13.468 28.226 -47.344 1.00 56.41 99 GLY A CA 1
ATOM 749 C C . GLY A 1 99 ? 14.984 28.138 -47.231 1.00 56.41 99 GLY A C 1
ATOM 750 O O . GLY A 1 99 ? 15.574 28.963 -46.534 1.00 56.41 99 GLY A O 1
ATOM 751 N N . LYS A 1 100 ? 15.646 27.164 -47.871 1.00 55.97 100 LYS A N 1
ATOM 752 C CA . LYS A 1 100 ? 17.112 27.048 -47.817 1.00 55.97 100 LYS A CA 1
ATOM 753 C C . LYS A 1 100 ? 17.768 26.996 -49.195 1.00 55.97 100 LYS A C 1
ATOM 755 O O . LYS A 1 100 ? 18.795 26.350 -49.375 1.00 55.97 100 LYS A O 1
ATOM 760 N N . ASP A 1 101 ? 17.214 27.770 -50.122 1.00 59.81 101 ASP A N 1
ATOM 761 C CA . ASP A 1 101 ? 17.592 27.773 -51.534 1.00 59.81 101 ASP A CA 1
ATOM 762 C C . ASP A 1 101 ? 17.740 29.220 -52.028 1.00 59.81 101 ASP A C 1
ATOM 764 O O . ASP A 1 101 ? 17.150 29.628 -53.020 1.00 59.81 101 ASP A O 1
ATOM 768 N N . ASN A 1 102 ? 18.515 30.047 -51.323 1.00 56.59 102 ASN A N 1
ATOM 769 C CA . ASN A 1 102 ? 19.105 31.223 -51.962 1.00 56.59 102 ASN A CA 1
ATOM 770 C C . ASN A 1 102 ? 20.518 31.471 -51.435 1.00 56.59 102 ASN A C 1
ATOM 772 O O . ASN A 1 102 ? 20.783 32.309 -50.573 1.00 56.59 102 ASN A O 1
ATOM 776 N N . LYS A 1 103 ? 21.432 30.649 -51.948 1.00 59.53 103 LYS A N 1
ATOM 777 C CA . LYS A 1 103 ? 22.861 30.927 -51.998 1.00 59.53 103 LYS A CA 1
ATOM 778 C C . LYS A 1 103 ? 23.178 31.161 -53.475 1.00 59.53 103 LYS A C 1
ATOM 780 O O . LYS A 1 103 ? 22.848 30.301 -54.284 1.00 59.53 103 LYS A O 1
ATOM 785 N N . ASN A 1 104 ? 23.870 32.261 -53.763 1.00 56.00 104 ASN A N 1
ATOM 786 C CA . ASN A 1 104 ? 24.273 32.783 -55.079 1.00 56.00 104 ASN A CA 1
ATOM 787 C C . ASN A 1 104 ? 23.205 33.558 -55.849 1.00 56.00 104 ASN A C 1
ATOM 789 O O . ASN A 1 104 ? 22.438 32.978 -56.606 1.00 56.00 104 ASN A O 1
ATOM 793 N N . ASN A 1 105 ? 23.255 34.881 -55.696 1.00 57.62 105 ASN A N 1
ATOM 794 C CA . ASN A 1 105 ? 23.533 35.897 -56.726 1.00 57.62 105 ASN A CA 1
ATOM 795 C C . ASN A 1 105 ? 23.395 37.232 -55.965 1.00 57.62 105 ASN A C 1
ATOM 797 O O . ASN A 1 105 ? 22.336 37.512 -55.429 1.00 57.62 105 ASN A O 1
ATOM 801 N N . ASP A 1 106 ? 24.458 37.957 -55.615 1.00 59.94 106 ASP A N 1
ATOM 802 C CA . ASP A 1 106 ? 25.194 38.784 -56.562 1.00 59.94 106 ASP A CA 1
ATOM 803 C C . ASP A 1 106 ? 26.629 39.063 -56.081 1.00 59.94 106 ASP A C 1
ATOM 805 O O . ASP A 1 106 ? 26.873 39.711 -55.064 1.00 59.94 106 ASP A O 1
ATOM 809 N N . LYS A 1 107 ? 27.600 38.597 -56.871 1.00 57.16 107 LYS A N 1
ATOM 810 C CA . LYS A 1 107 ? 28.847 39.331 -57.082 1.00 57.16 107 LYS A CA 1
ATOM 811 C C . LYS A 1 107 ? 28.564 40.359 -58.176 1.00 57.16 107 LYS A C 1
ATOM 813 O O . LYS A 1 107 ? 28.481 39.957 -59.337 1.00 57.16 107 LYS A O 1
ATOM 818 N N . LYS A 1 108 ? 28.517 41.645 -57.833 1.00 48.06 108 LYS A N 1
ATOM 819 C CA . LYS A 1 108 ? 29.207 42.685 -58.604 1.00 48.06 108 LYS A CA 1
ATOM 820 C C . LYS A 1 108 ? 29.348 43.973 -57.811 1.00 48.06 108 LYS A C 1
ATOM 822 O O . LYS A 1 108 ? 28.328 44.422 -57.255 1.00 48.06 108 LYS A O 1
#

Organism: NCBI:txid253703

Solvent-accessible surface area (backbone atoms only — not comparable to full-atom values): 6430 Å² total; per-residue (Å²): 133,79,68,58,68,58,55,52,24,54,55,47,15,59,65,47,23,60,56,34,32,52,51,49,52,50,47,60,73,75,41,96,70,62,82,85,51,50,40,60,51,20,27,54,48,9,32,52,51,32,59,69,44,54,90,80,49,93,69,55,71,67,43,28,40,52,16,14,30,52,17,6,39,61,52,50,43,50,66,56,69,70,66,67,73,72,80,78,79,72,76,79,72,77,83,83,72,84,84,88,84,84,80,91,86,82,93,127

Sequence (108 aa):
MVNQNLNDVLSFATLLSVFVMAVVQLVKITINLPKNIIPLVGVLIGLLLGLSFYPFTDLQTVERLWGGGLAGLSATGLFELAFNKRSGNSIVNPDNRDGKDNKNNDKK

Secondary structure (DSSP, 8-state):
---HHHHHHHHHHHHHHHHHHHHHHHHHHHS---TTTHHHHHHHHHHHHHHHTGGG----HHHHHHHHHHHHHHHTTHHHHHH----------TT---S---------

Nearest PDB structures (foldseek):
  3f4m-assembly1_A  TM=3.764E-01  e=5.499E+00  Homo sapiens
  4q9v-assembly1_A  TM=3.786E-01  e=6.498E+00  Homo sapiens
  5jxd-assembly1_A  TM=3.176E-01  e=6.498E+00  Mus musculus

InterPro domains:
  IPR009708 Bacteriophage A118-like, holin/antiholin [PF06946] (8-85)

Mean predicted aligned error: 11.51 Å

Foldseek 3Di:
DPPVLVVVLQVLLVVCLVVLLVVLVVCVVVDPDDLVCSLVVLQVSLLVVLVVCVVPDPHDSVSSSSSSNVSSNVSSPVVCVVPVPDPPPPPPDPPPPPDDPDDDDDDD